Protein AF-A0A1G2HZD3-F1 (afdb_monomer)

InterPro domains:
  IPR029058 Alpha/Beta hydrolase fold [G3DSA:3.40.50.1820] (2-68)

Structure (mmCIF, N/CA/C/O backbone):
data_AF-A0A1G2HZD3-F1
#
_entry.id   AF-A0A1G2HZD3-F1
#
loop_
_atom_site.group_PDB
_atom_site.id
_atom_site.type_symbol
_atom_site.label_atom_id
_atom_site.label_alt_id
_atom_site.label_comp_id
_atom_site.label_asym_id
_atom_site.label_entity_id
_atom_site.label_seq_id
_atom_site.pdbx_PDB_ins_code
_atom_site.Cartn_x
_atom_site.Cartn_y
_atom_site.Cartn_z
_atom_site.occupancy
_atom_site.B_iso_or_equiv
_atom_site.auth_seq_id
_atom_site.auth_comp_id
_atom_site.auth_asym_id
_atom_site.auth_atom_i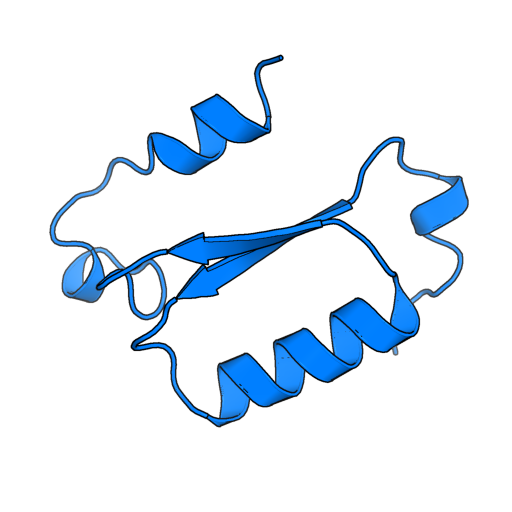d
_atom_site.pdbx_PDB_model_num
ATOM 1 N N . MET A 1 1 ? -10.581 -17.271 -6.008 1.00 76.56 1 MET A N 1
ATOM 2 C CA . MET A 1 1 ? -11.911 -16.622 -5.999 1.00 76.56 1 MET A CA 1
ATOM 3 C C . MET A 1 1 ? -11.900 -15.602 -4.877 1.00 76.56 1 MET A C 1
ATOM 5 O O . MET A 1 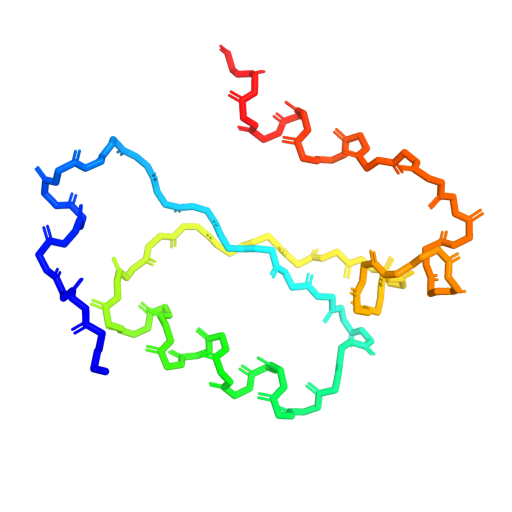1 ? -11.369 -15.929 -3.824 1.00 76.56 1 MET A O 1
ATOM 9 N N . ILE A 1 2 ? -12.395 -14.388 -5.119 1.00 89.25 2 ILE A N 1
ATOM 10 C CA . ILE A 1 2 ? -12.454 -13.326 -4.104 1.00 89.25 2 ILE A CA 1
ATOM 11 C C . ILE A 1 2 ? -13.677 -13.572 -3.215 1.00 89.25 2 ILE A C 1
ATOM 13 O O . ILE A 1 2 ? -14.768 -13.809 -3.732 1.00 89.25 2 ILE A O 1
ATOM 17 N N . ASP A 1 3 ? -13.495 -13.527 -1.897 1.00 93.31 3 ASP A N 1
ATOM 18 C CA . ASP A 1 3 ? -14.589 -13.591 -0.926 1.00 93.31 3 ASP A CA 1
ATOM 19 C C . ASP A 1 3 ? -15.188 -12.188 -0.733 1.00 93.31 3 ASP A C 1
ATOM 21 O O . ASP A 1 3 ? -14.648 -11.364 0.004 1.00 93.31 3 ASP A O 1
ATOM 25 N N . GLY A 1 4 ? -16.294 -11.908 -1.428 1.00 90.19 4 GLY A N 1
ATOM 26 C CA . GLY A 1 4 ? -16.964 -10.603 -1.394 1.00 90.19 4 GLY A CA 1
ATOM 27 C C . GLY A 1 4 ? -17.628 -10.254 -0.056 1.00 90.19 4 GLY A C 1
ATOM 28 O O . GLY A 1 4 ? -17.926 -9.081 0.184 1.00 90.19 4 GLY A O 1
ATOM 29 N N . ASP A 1 5 ? -17.824 -11.235 0.830 1.00 94.69 5 ASP A N 1
ATOM 30 C CA . ASP A 1 5 ? -18.451 -11.039 2.140 1.00 94.69 5 ASP A CA 1
ATOM 31 C C . ASP A 1 5 ? -17.420 -10.680 3.220 1.00 94.69 5 ASP A C 1
ATOM 33 O O . ASP A 1 5 ? -17.777 -10.360 4.353 1.00 94.69 5 ASP A O 1
ATOM 37 N N . ILE A 1 6 ? -16.121 -10.658 2.896 1.00 94.00 6 ILE A N 1
ATOM 38 C CA . ILE A 1 6 ? -15.082 -10.305 3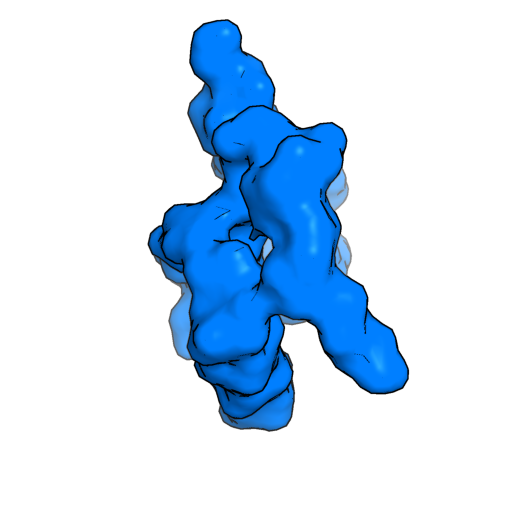.872 1.00 94.00 6 ILE A CA 1
ATOM 39 C C . ILE A 1 6 ? -15.284 -8.915 4.481 1.00 94.00 6 ILE A C 1
ATOM 41 O O . ILE A 1 6 ? -15.047 -8.750 5.675 1.00 94.00 6 ILE A O 1
ATOM 45 N N . LYS A 1 7 ? -15.829 -7.961 3.716 1.00 91.31 7 LYS A N 1
ATOM 46 C CA . LYS A 1 7 ? -16.170 -6.605 4.175 1.00 91.31 7 LYS A CA 1
ATOM 47 C C . LYS A 1 7 ? -17.184 -6.564 5.323 1.00 91.31 7 LYS A C 1
ATOM 49 O O . LYS A 1 7 ? -17.265 -5.556 6.006 1.00 91.31 7 LYS A O 1
ATOM 54 N N . SER A 1 8 ? -17.962 -7.630 5.550 1.00 94.00 8 SER A N 1
ATOM 55 C CA . SER A 1 8 ? -18.874 -7.719 6.702 1.00 94.00 8 SER A CA 1
ATOM 56 C C . SER A 1 8 ? -18.217 -8.325 7.945 1.00 94.00 8 SER A C 1
ATOM 58 O O . SER A 1 8 ? -18.838 -8.368 9.005 1.00 94.00 8 SER A O 1
ATOM 60 N N . ARG A 1 9 ? -16.997 -8.858 7.813 1.00 96.31 9 ARG A N 1
ATOM 61 C CA . ARG A 1 9 ? -16.232 -9.515 8.886 1.00 96.31 9 ARG A CA 1
ATOM 62 C C . ARG A 1 9 ? -15.036 -8.691 9.353 1.00 96.31 9 ARG A C 1
ATOM 64 O O . ARG A 1 9 ? -14.430 -9.041 10.362 1.00 96.31 9 ARG A O 1
ATOM 71 N N . VAL A 1 10 ? -14.697 -7.628 8.631 1.00 94.75 10 VAL A N 1
ATOM 72 C CA . VAL A 1 10 ? -13.617 -6.696 8.967 1.00 94.75 10 VAL A CA 1
ATOM 73 C C . VAL A 1 10 ? -14.187 -5.289 9.113 1.00 94.75 10 VAL A C 1
ATOM 75 O O . VAL A 1 10 ? -15.206 -4.972 8.507 1.00 94.75 10 VAL A O 1
ATOM 78 N N . GLY A 1 11 ? -13.552 -4.462 9.945 1.00 92.12 11 GLY A N 1
ATOM 79 C CA . GLY A 1 11 ? -13.998 -3.083 10.161 1.00 92.12 11 GLY A CA 1
ATOM 80 C C . GLY A 1 11 ? -13.655 -2.153 8.997 1.00 92.12 11 GLY A C 1
ATOM 81 O O . GLY A 1 11 ? -14.472 -1.323 8.612 1.00 92.12 11 GLY A O 1
ATOM 82 N N . GLU A 1 12 ? -12.462 -2.314 8.425 1.00 93.88 12 GLU A N 1
ATOM 83 C CA . GLU A 1 12 ? -11.919 -1.447 7.381 1.00 93.88 12 GLU A CA 1
ATOM 84 C C . GLU A 1 12 ? -11.065 -2.281 6.415 1.00 93.88 12 GLU A C 1
ATOM 86 O O . GLU A 1 12 ? -10.416 -3.248 6.823 1.00 93.88 12 GLU A O 1
ATOM 91 N N . ILE A 1 13 ? -11.098 -1.925 5.130 1.00 95.62 13 ILE A N 1
ATOM 92 C CA . ILE A 1 13 ? -10.221 -2.471 4.091 1.00 95.62 13 ILE A CA 1
ATOM 93 C C . ILE A 1 13 ? -9.492 -1.281 3.488 1.00 95.62 13 ILE A C 1
ATOM 95 O O . ILE A 1 13 ? -10.140 -0.371 2.969 1.00 95.62 13 ILE A O 1
ATOM 99 N N . VAL A 1 14 ? -8.164 -1.315 3.538 1.00 96.50 14 VAL A N 1
ATOM 100 C CA . VAL A 1 14 ? -7.303 -0.330 2.884 1.00 96.50 14 VAL A CA 1
ATOM 101 C C . VAL A 1 14 ? -6.396 -1.058 1.903 1.00 96.50 14 VAL A C 1
ATOM 103 O O . 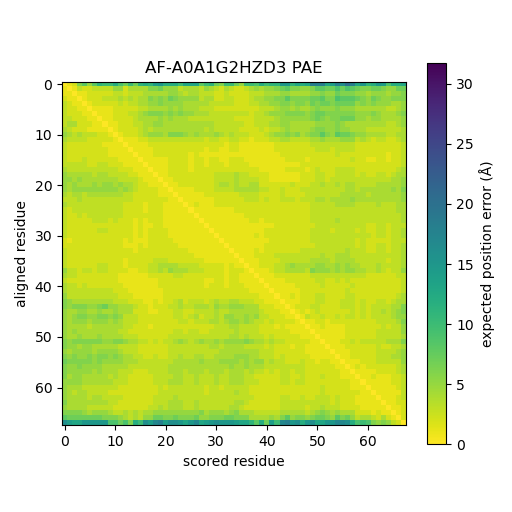VAL A 1 14 ? -5.848 -2.114 2.223 1.00 96.50 14 VAL A O 1
ATOM 106 N N . MET A 1 15 ? -6.276 -0.517 0.698 1.00 96.50 15 MET A N 1
ATOM 107 C CA . MET A 1 15 ? -5.471 -1.058 -0.388 1.00 96.50 15 MET A CA 1
ATOM 108 C C . MET A 1 15 ? -4.389 -0.049 -0.751 1.00 96.50 15 MET A C 1
ATOM 110 O O . MET A 1 15 ? -4.692 1.080 -1.128 1.00 96.50 15 MET A O 1
ATOM 114 N N . PHE A 1 16 ? -3.135 -0.470 -0.653 1.00 96.75 16 PHE A N 1
ATOM 115 C CA . PHE A 1 16 ? -1.993 0.333 -1.068 1.00 96.75 16 PHE A CA 1
ATOM 116 C C . PHE A 1 16 ? -1.642 0.021 -2.524 1.00 96.75 16 PHE A C 1
ATOM 118 O O . PHE A 1 16 ? -1.693 -1.136 -2.944 1.00 96.75 16 PHE A O 1
ATOM 125 N N . THR A 1 17 ? -1.306 1.057 -3.284 1.00 97.25 17 THR A N 1
ATOM 126 C CA . THR A 1 17 ? -0.738 0.957 -4.633 1.00 97.25 17 THR A CA 1
ATOM 127 C C . THR A 1 17 ? 0.317 2.036 -4.830 1.00 97.25 17 THR A C 1
ATOM 129 O O . THR A 1 17 ? 0.304 3.044 -4.121 1.00 97.25 17 THR A O 1
ATOM 132 N N . ALA A 1 18 ? 1.207 1.856 -5.801 1.00 96.75 18 ALA A N 1
ATOM 133 C CA . ALA A 1 18 ? 2.171 2.879 -6.182 1.00 96.75 18 ALA A CA 1
ATOM 134 C C . ALA A 1 18 ? 1.848 3.495 -7.555 1.00 96.75 18 ALA A C 1
ATOM 136 O O . ALA A 1 18 ? 1.229 2.857 -8.415 1.00 96.75 18 ALA A O 1
ATOM 137 N N . ASP A 1 19 ? 2.258 4.743 -7.778 1.00 96.25 19 ASP A N 1
ATOM 138 C CA . ASP A 1 19 ? 2.142 5.407 -9.081 1.00 96.25 19 ASP A CA 1
ATOM 139 C C . ASP A 1 19 ? 3.053 4.768 -10.142 1.00 96.25 19 ASP A C 1
ATOM 141 O O . ASP A 1 19 ? 2.706 4.769 -11.327 1.00 96.25 19 ASP A O 1
ATOM 145 N N . ASP A 1 20 ? 4.156 4.160 -9.714 1.00 95.75 20 ASP A N 1
ATOM 146 C CA . ASP A 1 20 ? 5.143 3.430 -10.508 1.00 95.75 20 ASP A CA 1
ATOM 147 C C . ASP A 1 20 ? 4.996 1.898 -10.444 1.00 95.75 20 ASP A C 1
ATOM 149 O O . ASP A 1 20 ? 5.848 1.178 -10.958 1.00 95.75 20 ASP A O 1
ATOM 153 N N . GLU A 1 21 ? 3.888 1.404 -9.884 1.00 94.94 21 GLU A N 1
ATOM 154 C CA . GLU A 1 21 ? 3.483 -0.006 -9.955 1.00 94.94 21 GLU A CA 1
ATOM 155 C C . GLU A 1 21 ? 3.233 -0.449 -11.410 1.00 94.94 21 GLU A C 1
ATOM 157 O O . GLU A 1 21 ? 2.762 0.334 -12.248 1.00 94.94 21 GLU A O 1
ATOM 162 N N . GLU A 1 22 ? 3.499 -1.724 -11.700 1.00 95.06 22 GLU A N 1
ATOM 163 C CA . GLU A 1 22 ? 3.239 -2.344 -12.993 1.00 95.06 22 GLU A CA 1
ATOM 164 C C . GLU A 1 22 ? 1.743 -2.325 -13.340 1.00 95.06 22 GLU A C 1
ATOM 166 O O . GLU A 1 22 ? 0.858 -2.433 -12.485 1.00 95.06 22 GLU A O 1
ATOM 171 N N . ASP A 1 23 ? 1.438 -2.236 -14.637 1.00 95.56 23 ASP A N 1
ATOM 172 C CA . ASP A 1 23 ? 0.055 -2.158 -15.120 1.00 95.56 23 ASP A CA 1
ATOM 173 C C . ASP A 1 23 ? -0.796 -3.352 -14.645 1.00 95.56 23 ASP A C 1
ATOM 175 O O . ASP A 1 23 ? -1.964 -3.182 -14.291 1.00 95.56 23 ASP A O 1
ATOM 179 N N . GLU A 1 24 ? -0.210 -4.552 -14.568 1.00 94.94 24 GLU A N 1
ATOM 180 C CA . GLU A 1 24 ? -0.886 -5.755 -14.062 1.00 94.94 24 GLU A CA 1
ATOM 181 C C . GLU A 1 24 ? -1.251 -5.646 -12.571 1.00 94.94 24 GLU A C 1
ATOM 183 O O . GLU A 1 24 ? -2.325 -6.103 -12.151 1.00 94.94 24 GLU A O 1
ATOM 188 N N . GLY A 1 25 ? -0.401 -4.992 -11.774 1.00 94.12 25 GLY A N 1
ATOM 189 C CA . GLY A 1 25 ? -0.673 -4.675 -10.373 1.00 94.12 25 GLY A CA 1
ATOM 190 C C . GLY A 1 25 ? -1.856 -3.716 -10.243 1.00 94.12 25 GLY A C 1
ATOM 191 O O . GLY A 1 25 ? -2.803 -3.975 -9.492 1.00 94.12 25 GLY A O 1
ATOM 192 N N . LYS A 1 26 ? -1.886 -2.664 -11.069 1.00 95.12 26 LYS A N 1
ATOM 193 C CA . LYS A 1 26 ? -2.992 -1.691 -11.102 1.00 95.12 26 LYS A CA 1
ATOM 194 C C . LYS A 1 26 ? -4.310 -2.300 -11.577 1.00 95.12 26 LYS A C 1
ATOM 196 O O . LYS A 1 26 ? -5.370 -1.957 -11.050 1.00 95.12 26 LYS A O 1
ATOM 201 N N . GLU A 1 27 ? -4.283 -3.212 -12.545 1.00 96.94 27 GLU A N 1
ATOM 202 C CA . GLU A 1 27 ? -5.480 -3.956 -12.956 1.00 96.94 27 GLU A CA 1
ATOM 203 C C . GLU A 1 27 ? -5.984 -4.872 -11.836 1.00 96.94 27 GLU A C 1
ATOM 205 O O . GLU A 1 27 ? -7.186 -4.917 -11.557 1.00 96.94 27 GLU A O 1
ATOM 210 N N . SER A 1 28 ? -5.075 -5.538 -11.124 1.00 95.44 28 SER A N 1
ATOM 211 C CA . SER A 1 28 ? -5.427 -6.361 -9.965 1.00 95.44 28 SER A CA 1
ATOM 212 C C . SER A 1 28 ? -6.098 -5.527 -8.871 1.00 95.44 28 SER A C 1
ATOM 214 O O . SER A 1 28 ? -7.159 -5.914 -8.375 1.00 95.44 28 S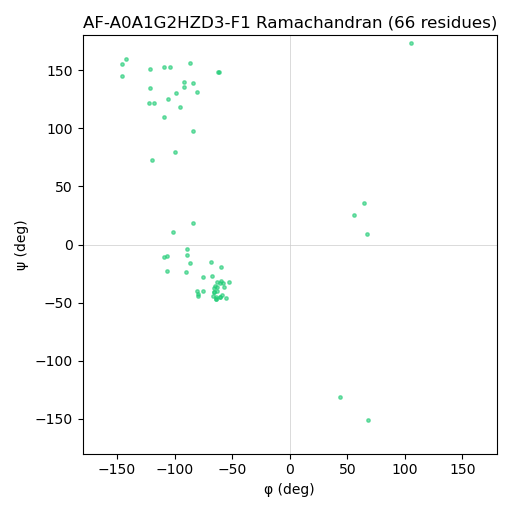ER A O 1
ATOM 216 N N . LEU A 1 29 ? -5.555 -4.347 -8.553 1.00 96.50 29 LEU A N 1
ATOM 217 C CA . LEU A 1 29 ? -6.161 -3.405 -7.608 1.00 96.50 29 LEU A CA 1
ATOM 218 C C . LEU A 1 29 ? -7.598 -3.049 -8.002 1.00 96.50 29 LEU A C 1
ATOM 220 O O . LEU A 1 29 ? -8.490 -3.094 -7.155 1.00 96.50 29 LEU A O 1
ATOM 224 N N . LYS A 1 30 ? -7.853 -2.739 -9.281 1.00 96.75 30 LYS A N 1
ATOM 225 C CA . LYS A 1 30 ? -9.210 -2.425 -9.766 1.00 96.75 30 LYS A CA 1
ATOM 226 C C . LYS A 1 30 ? -10.174 -3.582 -9.516 1.00 96.75 30 LYS A C 1
ATOM 228 O O . LYS A 1 30 ? -11.290 -3.349 -9.054 1.00 96.75 30 LYS A O 1
ATOM 233 N N . ILE A 1 31 ? -9.743 -4.818 -9.775 1.00 96.62 31 ILE A N 1
ATOM 234 C CA . ILE A 1 31 ? -10.549 -6.026 -9.552 1.00 96.62 31 ILE A CA 1
ATOM 235 C C . ILE A 1 31 ? -10.858 -6.203 -8.058 1.00 96.62 31 ILE A C 1
ATOM 237 O O . ILE A 1 31 ? -12.016 -6.432 -7.694 1.00 96.62 31 ILE A O 1
ATOM 241 N N . PHE A 1 32 ? -9.855 -6.072 -7.185 1.00 96.06 32 PHE A N 1
ATOM 242 C CA . PHE A 1 32 ? -10.049 -6.192 -5.738 1.00 96.06 32 PHE A CA 1
ATOM 243 C C . PHE A 1 32 ? -10.952 -5.089 -5.193 1.00 96.06 32 PHE A C 1
ATOM 245 O O . PHE A 1 32 ? -11.907 -5.390 -4.480 1.00 96.06 32 PHE A O 1
ATOM 252 N N . HIS A 1 33 ? -10.714 -3.837 -5.574 1.00 96.69 33 HIS A N 1
ATOM 253 C CA . HIS A 1 33 ? -11.526 -2.704 -5.146 1.00 96.69 33 HIS A CA 1
ATOM 254 C C . HIS A 1 33 ? -12.976 -2.823 -5.635 1.00 96.69 33 HIS A C 1
ATOM 256 O O . HIS A 1 33 ? -13.909 -2.577 -4.874 1.00 96.69 33 HIS A O 1
ATOM 262 N N . GLN A 1 34 ? -13.205 -3.280 -6.870 1.00 95.88 34 GLN A N 1
ATOM 263 C CA . GLN A 1 34 ? -14.559 -3.511 -7.380 1.00 95.88 34 GLN A CA 1
ATOM 264 C C . GLN A 1 34 ? -15.305 -4.601 -6.592 1.00 95.88 34 GLN A C 1
ATOM 266 O O . GLN A 1 34 ? -16.516 -4.494 -6.392 1.00 95.88 34 GLN A O 1
ATOM 271 N N . ALA A 1 35 ? -14.605 -5.648 -6.146 1.00 95.44 35 ALA A N 1
ATOM 272 C CA . ALA A 1 35 ? -15.207 -6.749 -5.400 1.00 95.44 35 ALA A CA 1
ATOM 273 C C . ALA A 1 35 ? -15.415 -6.428 -3.909 1.00 95.44 35 ALA A C 1
ATOM 275 O O . ALA A 1 35 ? -16.435 -6.807 -3.326 1.00 95.44 35 ALA A O 1
ATOM 276 N N . LEU A 1 36 ? -14.450 -5.751 -3.286 1.00 95.81 36 LEU A N 1
ATOM 277 C CA . LEU A 1 36 ? -14.358 -5.598 -1.834 1.00 95.81 36 LEU A CA 1
ATOM 278 C C . LEU A 1 36 ? -14.728 -4.190 -1.345 1.00 95.81 36 LEU A C 1
ATOM 280 O O . LEU A 1 36 ? -15.150 -4.043 -0.198 1.00 95.81 36 LEU A O 1
ATOM 284 N N . GLY A 1 37 ? -14.626 -3.175 -2.207 1.00 94.25 37 GLY A N 1
ATOM 285 C CA . GLY A 1 37 ? -14.593 -1.769 -1.806 1.00 94.25 37 GLY A CA 1
ATOM 286 C C . GLY A 1 37 ? -13.306 -1.441 -1.045 1.00 94.25 37 GLY A C 1
ATOM 287 O O . GLY A 1 37 ? -12.286 -2.096 -1.244 1.00 94.25 37 GLY A O 1
ATOM 288 N N . GLY A 1 38 ? -13.378 -0.460 -0.147 1.00 94.00 38 GLY A N 1
ATOM 289 C CA . GLY A 1 38 ? -12.253 -0.039 0.690 1.00 94.00 38 GLY A CA 1
ATOM 290 C C . GLY A 1 38 ? -11.631 1.280 0.244 1.00 94.00 38 GLY A C 1
ATOM 291 O O . GLY A 1 38 ? -12.011 1.857 -0.773 1.00 94.00 38 GLY A O 1
ATOM 292 N N . GLU A 1 39 ? -10.699 1.771 1.047 1.00 95.75 39 GLU A N 1
ATOM 293 C CA . GLU A 1 39 ? -9.904 2.954 0.730 1.00 95.75 39 GLU A CA 1
ATOM 294 C C . GLU A 1 39 ? -8.709 2.559 -0.142 1.00 95.75 39 GLU A C 1
ATOM 296 O O . GLU A 1 39 ? -8.081 1.529 0.099 1.00 95.75 39 GLU A O 1
ATOM 301 N N . ILE A 1 40 ? -8.395 3.372 -1.153 1.00 97.38 40 ILE A N 1
ATOM 302 C CA . ILE A 1 40 ? -7.175 3.224 -1.952 1.00 97.38 40 ILE A CA 1
ATOM 303 C C . ILE A 1 40 ? -6.200 4.319 -1.536 1.00 97.38 40 ILE A C 1
ATOM 305 O O . ILE A 1 40 ? -6.524 5.503 -1.627 1.00 97.38 40 ILE A O 1
ATOM 309 N N . VAL A 1 41 ? -4.998 3.911 -1.145 1.00 96.75 41 VAL A N 1
ATOM 310 C CA . VAL A 1 41 ? -3.869 4.794 -0.856 1.00 96.75 41 VAL A CA 1
ATOM 311 C C . VAL A 1 41 ? -2.842 4.623 -1.971 1.00 96.75 41 VAL A C 1
ATOM 313 O O . VAL A 1 41 ? -2.207 3.576 -2.083 1.00 96.75 41 VAL A O 1
ATOM 316 N N . GLU A 1 42 ? -2.702 5.646 -2.813 1.00 96.50 42 GLU A N 1
ATOM 317 C CA . GLU A 1 42 ? -1.689 5.685 -3.873 1.00 96.50 42 GLU A CA 1
ATOM 318 C C . GLU A 1 42 ? -0.442 6.431 -3.384 1.00 96.50 42 GLU A C 1
ATOM 320 O O . GLU A 1 42 ? -0.505 7.614 -3.036 1.00 96.50 42 GLU A O 1
ATOM 325 N N . LEU A 1 43 ? 0.692 5.732 -3.352 1.00 95.56 43 LEU A N 1
ATOM 326 C CA . LEU A 1 43 ? 1.992 6.250 -2.934 1.00 95.56 43 LEU A CA 1
ATOM 327 C C . LEU A 1 43 ? 2.889 6.506 -4.140 1.00 95.56 43 LEU A C 1
ATOM 329 O O . LEU A 1 43 ? 2.748 5.872 -5.180 1.00 95.56 43 LEU A O 1
ATOM 333 N N . LYS A 1 44 ? 3.816 7.456 -4.009 1.00 94.31 44 LYS A N 1
ATOM 334 C CA . LYS A 1 44 ? 4.696 7.840 -5.118 1.00 94.31 44 LYS A CA 1
ATOM 335 C C . LYS A 1 44 ? 6.061 7.180 -5.014 1.00 94.31 44 LYS A C 1
ATOM 337 O O . LYS A 1 44 ? 6.689 7.303 -3.963 1.00 94.31 44 LYS A O 1
ATOM 342 N N . GLY A 1 45 ? 6.537 6.559 -6.088 1.00 93.31 45 GLY A N 1
ATOM 343 C CA . GLY A 1 45 ? 7.882 5.988 -6.178 1.00 93.31 45 GLY A CA 1
ATOM 344 C C . GLY A 1 45 ? 8.119 4.828 -5.21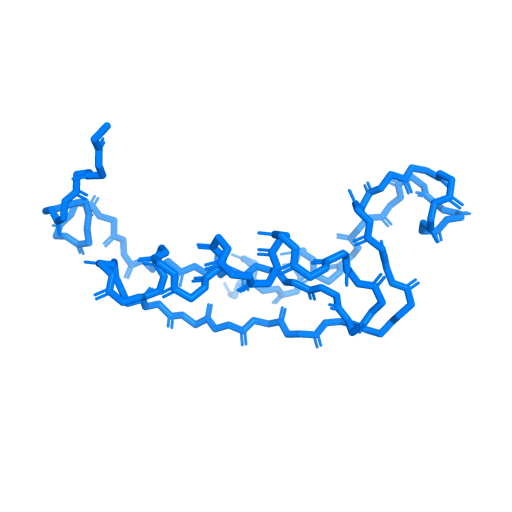1 1.00 93.31 45 GLY A C 1
ATOM 345 O O . GLY A 1 45 ? 9.184 4.765 -4.608 1.00 93.31 45 GLY A O 1
ATOM 346 N N . HIS A 1 46 ? 7.096 4.007 -4.965 1.00 92.94 46 HIS A N 1
ATOM 347 C CA . HIS A 1 46 ? 7.161 2.888 -4.014 1.00 92.94 46 HIS A CA 1
ATOM 348 C C . HIS A 1 46 ? 7.219 1.520 -4.708 1.00 92.94 46 HIS A C 1
ATOM 350 O O . HIS A 1 46 ? 7.486 0.520 -4.034 1.00 92.94 46 HIS A O 1
ATOM 356 N N . GLY A 1 47 ? 6.997 1.475 -6.028 1.00 93.88 47 GLY A N 1
ATOM 357 C CA . GLY A 1 47 ? 6.990 0.266 -6.847 1.00 93.88 47 GLY A CA 1
ATOM 358 C C . GLY A 1 47 ? 6.234 -0.883 -6.184 1.00 93.88 47 GLY A C 1
ATOM 359 O O . GLY A 1 47 ? 5.144 -0.690 -5.647 1.00 93.88 47 GLY A O 1
ATOM 360 N N . HIS A 1 48 ? 6.858 -2.062 -6.151 1.00 94.06 48 HIS A N 1
ATOM 361 C CA . HIS A 1 48 ? 6.286 -3.291 -5.587 1.00 94.06 48 HIS A CA 1
ATOM 362 C C . HIS A 1 48 ? 6.459 -3.417 -4.067 1.00 94.06 48 HIS A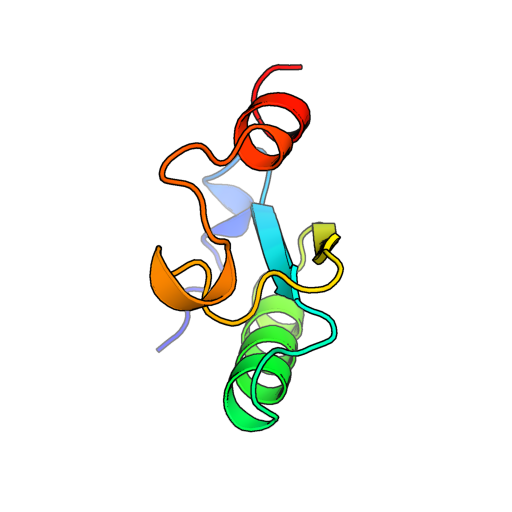 C 1
ATOM 364 O O . HIS A 1 48 ? 6.407 -4.524 -3.523 1.00 94.06 48 HIS A O 1
ATOM 370 N N . TYR A 1 49 ? 6.742 -2.319 -3.359 1.00 93.81 49 TYR A N 1
ATOM 371 C CA . TYR A 1 49 ? 7.050 -2.327 -1.923 1.00 93.81 49 TYR A CA 1
ATOM 372 C C . TYR A 1 49 ? 8.218 -3.250 -1.548 1.00 93.81 49 TYR A C 1
ATOM 374 O O . TYR A 1 49 ? 8.308 -3.775 -0.435 1.00 93.81 49 TYR A O 1
ATOM 382 N N . THR A 1 50 ? 9.117 -3.496 -2.501 1.00 94.31 50 THR A N 1
ATOM 383 C CA . THR A 1 50 ? 10.340 -4.252 -2.255 1.00 94.31 50 THR A CA 1
ATOM 384 C C . THR A 1 50 ? 11.427 -3.311 -1.755 1.00 94.31 50 THR A C 1
ATOM 386 O O . THR A 1 50 ? 11.426 -2.125 -2.075 1.00 94.31 50 THR A O 1
ATOM 389 N N . LEU A 1 51 ? 12.416 -3.840 -1.028 1.00 94.94 51 LEU A N 1
ATOM 390 C CA . LEU A 1 51 ? 13.587 -3.053 -0.619 1.00 94.94 51 LEU A CA 1
ATOM 391 C C . LEU A 1 51 ? 14.272 -2.361 -1.814 1.00 94.94 51 LEU A C 1
ATOM 393 O O . LEU A 1 51 ? 14.831 -1.279 -1.657 1.00 94.94 51 LEU A O 1
ATOM 397 N N . GLY A 1 52 ? 14.238 -2.987 -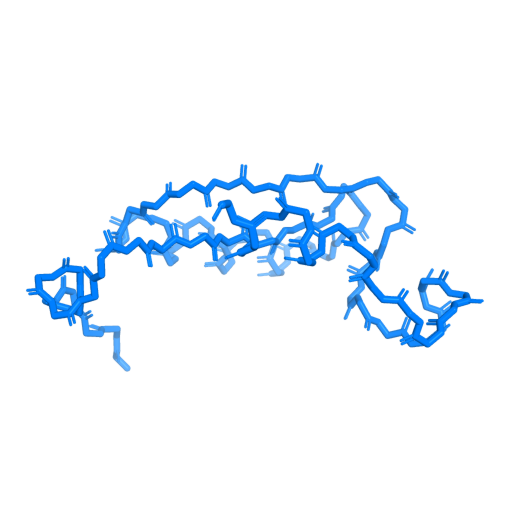2.998 1.00 94.50 52 GLY A N 1
ATOM 398 C CA . GLY A 1 52 ? 14.805 -2.426 -4.223 1.00 94.50 52 GLY A CA 1
ATOM 399 C C . GLY A 1 52 ? 14.063 -1.184 -4.710 1.00 94.50 52 GLY A C 1
ATOM 400 O O . GLY A 1 52 ? 14.714 -0.200 -5.051 1.00 94.50 52 GLY A O 1
ATOM 401 N N . ASP A 1 53 ? 12.733 -1.221 -4.693 1.00 93.75 53 ASP A N 1
ATOM 402 C CA . ASP A 1 53 ? 11.901 -0.113 -5.172 1.00 93.75 53 ASP A CA 1
ATOM 403 C C . ASP A 1 53 ? 11.787 0.997 -4.122 1.00 93.75 53 ASP A C 1
ATOM 405 O O . ASP A 1 53 ? 11.974 2.170 -4.428 1.00 93.75 53 ASP A O 1
ATOM 409 N N . MET A 1 54 ? 11.562 0.627 -2.858 1.00 93.94 54 MET A N 1
ATOM 410 C CA . MET A 1 54 ? 11.403 1.582 -1.759 1.00 93.94 54 MET A CA 1
ATOM 411 C C . MET A 1 54 ? 12.729 2.205 -1.304 1.00 93.94 54 MET A C 1
ATOM 413 O O . MET A 1 54 ? 12.743 3.294 -0.734 1.00 93.94 54 MET A O 1
ATOM 417 N N . GLY A 1 55 ? 13.853 1.503 -1.473 1.00 94.38 55 GLY A N 1
ATOM 418 C CA . GLY A 1 55 ? 15.160 1.931 -0.961 1.00 94.38 55 GLY A CA 1
ATOM 419 C C . GLY A 1 55 ? 15.280 1.937 0.572 1.00 94.38 55 GLY A C 1
ATOM 420 O O . GLY A 1 55 ? 16.277 2.426 1.106 1.00 94.38 55 GLY A O 1
ATOM 421 N N . THR A 1 56 ? 14.288 1.400 1.283 1.00 94.69 56 THR A N 1
ATOM 422 C CA . THR A 1 56 ? 14.223 1.301 2.746 1.00 94.69 56 THR A CA 1
ATOM 423 C C . THR A 1 56 ? 13.506 0.014 3.165 1.00 94.69 56 THR A C 1
ATOM 425 O O . THR A 1 56 ? 12.716 -0.539 2.402 1.00 94.69 56 THR A O 1
ATOM 428 N N . GLU A 1 57 ? 13.794 -0.475 4.373 1.00 95.56 57 GLU A N 1
ATOM 429 C CA . GLU A 1 57 ? 13.063 -1.591 4.996 1.00 95.56 57 GLU A CA 1
ATOM 430 C C . GLU A 1 57 ? 11.815 -1.118 5.762 1.00 95.56 57 GLU A C 1
ATOM 432 O O . GLU A 1 57 ? 10.951 -1.923 6.107 1.00 95.56 57 GLU A O 1
ATOM 437 N N . GLU A 1 58 ? 11.721 0.181 6.053 1.00 95.19 58 GLU A N 1
ATOM 438 C CA . GLU A 1 58 ? 10.621 0.763 6.821 1.00 95.19 58 GLU A CA 1
ATOM 439 C C . GLU A 1 58 ? 9.500 1.251 5.899 1.00 95.19 58 GLU A C 1
ATOM 441 O O . GLU A 1 58 ? 9.761 1.944 4.919 1.00 95.19 58 GLU A O 1
ATOM 446 N N . PHE A 1 59 ? 8.250 0.944 6.259 1.00 94.81 59 PHE A N 1
ATOM 447 C CA . PHE A 1 59 ? 7.056 1.426 5.560 1.00 94.81 59 PHE A CA 1
ATOM 448 C C . PHE A 1 59 ? 6.166 2.250 6.513 1.00 94.81 59 PHE A C 1
ATOM 450 O O . PHE A 1 59 ? 5.155 1.745 7.013 1.00 94.81 59 PHE A O 1
ATOM 457 N N . PRO A 1 60 ? 6.573 3.482 6.870 1.00 94.06 60 PRO A N 1
ATOM 458 C CA . PRO A 1 60 ? 5.890 4.284 7.886 1.00 94.06 60 PRO A CA 1
ATOM 459 C C . PRO A 1 60 ? 4.450 4.654 7.504 1.00 94.06 60 PRO A C 1
ATOM 461 O O . PRO A 1 60 ? 3.588 4.689 8.380 1.00 94.06 60 PRO A O 1
ATOM 464 N N . GLU A 1 61 ? 4.153 4.837 6.218 1.00 93.81 61 GLU A N 1
ATOM 465 C CA . GLU A 1 61 ? 2.818 5.161 5.700 1.00 93.81 61 GLU A CA 1
ATOM 466 C C . GLU A 1 61 ? 1.792 4.078 6.062 1.00 93.81 61 GLU A C 1
ATOM 468 O O . GLU A 1 61 ? 0.625 4.378 6.316 1.00 93.81 61 GLU A O 1
ATOM 473 N N . LEU A 1 62 ? 2.222 2.814 6.161 1.00 93.69 62 LEU A N 1
ATOM 474 C CA . LEU A 1 62 ? 1.367 1.737 6.654 1.00 93.69 62 LEU A CA 1
ATOM 475 C C . LEU A 1 62 ? 0.912 2.009 8.092 1.00 93.69 62 LEU A C 1
ATOM 477 O O . LEU A 1 62 ? -0.265 1.838 8.405 1.00 93.69 62 LEU A O 1
ATOM 481 N N . LEU A 1 63 ? 1.831 2.431 8.967 1.00 94.50 63 LEU A N 1
ATOM 482 C CA . LEU A 1 63 ? 1.521 2.725 10.368 1.00 94.50 63 LEU A CA 1
ATOM 483 C C . LEU A 1 63 ? 0.589 3.929 10.493 1.00 94.50 63 LEU A C 1
ATOM 485 O O . LEU A 1 63 ? -0.348 3.875 11.284 1.00 94.50 63 LEU A O 1
ATOM 489 N N . GLU A 1 64 ? 0.806 4.975 9.697 1.00 93.94 64 GLU A N 1
ATOM 490 C CA . GLU A 1 64 ? -0.043 6.174 9.692 1.00 93.94 64 GLU A CA 1
ATOM 491 C C . GLU A 1 64 ? -1.501 5.862 9.329 1.00 93.94 64 GLU A C 1
ATOM 493 O O . GLU A 1 64 ? -2.423 6.486 9.852 1.00 93.94 64 GLU A O 1
ATOM 498 N N . VAL A 1 65 ? -1.719 4.867 8.466 1.00 92.75 65 VAL A N 1
ATOM 499 C CA . VAL A 1 65 ? -3.056 4.436 8.046 1.00 92.75 65 VAL A CA 1
ATOM 500 C C . VAL A 1 65 ? -3.724 3.530 9.082 1.00 92.75 65 VAL A C 1
ATOM 502 O O . VAL A 1 65 ? -4.920 3.678 9.340 1.00 92.75 65 VAL A O 1
ATOM 505 N N . ILE A 1 66 ? -2.988 2.575 9.664 1.00 89.81 66 ILE A N 1
ATOM 506 C CA . ILE A 1 66 ? -3.585 1.542 10.532 1.00 89.81 66 ILE A CA 1
ATOM 507 C C . ILE A 1 66 ? -3.643 1.940 12.012 1.00 89.81 66 ILE A C 1
ATOM 509 O O . ILE A 1 66 ? -4.457 1.391 12.754 1.00 89.81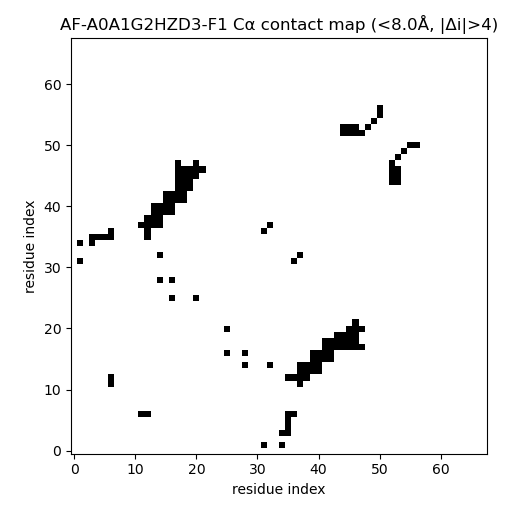 66 ILE A O 1
ATOM 513 N N . VAL A 1 67 ? -2.782 2.857 12.462 1.00 89.00 67 VAL A N 1
ATOM 514 C CA . VAL A 1 67 ? -2.731 3.340 13.848 1.00 89.00 67 VAL A CA 1
ATOM 515 C C . VAL A 1 67 ? -3.466 4.680 13.926 1.00 89.00 67 VAL A C 1
ATOM 517 O O . VAL A 1 67 ? -2.851 5.744 13.918 1.00 89.00 67 VAL A O 1
ATOM 520 N N . LYS A 1 68 ? -4.799 4.613 13.980 1.00 69.12 68 LYS A N 1
ATOM 521 C CA . LYS A 1 68 ? -5.684 5.756 14.265 1.00 69.12 68 LYS A CA 1
ATOM 522 C C . LYS A 1 68 ? -5.995 5.856 15.760 1.00 69.12 68 LYS A C 1
ATOM 524 O O . LYS A 1 68 ? -6.159 4.793 16.405 1.00 69.12 68 LYS A O 1
#

Sequence (68 aa):
MIDGDIKSRVGEIVMFTADDEEDEGKESLKIFHQALGGEIVELKGHGHYTLGDMGTEEFPELLEVIVK

Radius of gyration: 13.03 Å; Cα contacts (8 Å, |Δi|>4): 70; chains: 1; bounding box: 34×24×29 Å

Organism: NCBI:txid1802207

pLDDT: mean 94.01, std 4.15, range [69.12, 97.38]

Foldseek 3Di:
DDDLCVLVVDDADEAEDEPQEDPVVVVVVVVCCVRHPGHYDYHYQCYPVDCVRNVDPDDVVVCVVPVD

Solvent-accessible surface area (backbone atoms only — not comparable to full-atom values): 4255 Å² total; per-residue (Å²): 134,86,71,59,63,52,61,81,77,44,96,78,52,76,44,81,49,28,75,61,37,54,69,69,57,55,52,50,48,51,55,50,38,72,56,55,52,61,49,78,46,78,39,78,66,28,31,86,72,37,56,82,50,49,72,45,94,73,64,63,70,59,50,66,68,72,64,120

Mean predicted aligned error: 3.05 Å

Secondary structure (DSSP, 8-state):
---TTGGGTSS--EEEEETTS-HHHHHHHHHHHHHH--EEEEESS-TTS-HHHHSSS--HHHHHHH--

Nearest PDB structures (foldseek):
  9axv-assembly1_Bo  TM=6.347E-01  e=3.360E+00  Schizosaccharomyces pombe
  8b2l-assembly1_P3  TM=5.578E-01  e=2.557E+00  Nicotiana tabacum
  7qws-assembly1_c  TM=5.953E-01  e=6.649E+00  Oryctolagus cuniculus
  4db2-assembly2_D  TM=5.229E-01  e=9.352E+00  Saccharomyces cerevisiae